Protein AF-Q9AL68-F1 (afdb_monomer_lite)

Foldseek 3Di:
DQPVVLCVVLDDCSSVLCVLLQKDKFGKAWPDWDWDQDPVGIDIDTDIDIDMDHPCLQCCPVVVCLVCPVVPCPDDWDKDKDWDDDPPDIDIDIDIDDPNQWDDPPPPDIDGPDPRQSVQSSLLVPLPPDDDFDDDKDKDADPQPDDDPDDVVDFPDDDHRITMHGDDRVRVVVSCSSNRHD

Structure (mmCIF, N/CA/C/O backbone):
data_AF-Q9AL68-F1
#
_entry.id   AF-Q9AL68-F1
#
loop_
_atom_site.group_PDB
_atom_site.id
_atom_site.type_symbol
_atom_site.label_atom_id
_atom_site.label_alt_id
_atom_site.label_comp_id
_atom_site.label_asym_id
_atom_site.label_entity_id
_atom_site.label_seq_id
_atom_site.pdbx_PDB_ins_code
_atom_site.Cartn_x
_atom_site.Cartn_y
_atom_site.Cartn_z
_atom_site.occupancy
_atom_site.B_iso_or_equiv
_atom_site.auth_seq_id
_atom_site.auth_comp_id
_atom_site.auth_asym_id
_atom_site.auth_atom_id
_atom_site.pdbx_PDB_model_num
ATOM 1 N N . PHE A 1 1 ? 13.161 -6.092 -29.903 1.00 85.12 1 PHE A N 1
ATOM 2 C CA . PHE A 1 1 ? 13.678 -5.323 -28.751 1.00 85.12 1 PHE A CA 1
ATOM 3 C C . PHE A 1 1 ? 12.572 -4.901 -27.784 1.00 85.12 1 PHE A C 1
ATOM 5 O O . PHE A 1 1 ? 12.484 -5.503 -26.725 1.00 85.12 1 PHE A O 1
ATOM 12 N N . GLY A 1 2 ? 11.694 -3.950 -28.140 1.00 82.94 2 GLY A N 1
ATOM 13 C CA . GLY A 1 2 ? 10.712 -3.353 -27.211 1.00 82.94 2 GLY A CA 1
ATOM 14 C C . GLY A 1 2 ? 9.681 -4.297 -26.569 1.00 82.94 2 GLY A C 1
ATOM 15 O O . GLY A 1 2 ? 8.969 -3.886 -25.660 1.00 82.94 2 GLY A O 1
ATOM 16 N N . ASP A 1 3 ? 9.604 -5.546 -27.030 1.00 85.88 3 ASP A N 1
ATOM 17 C CA . ASP A 1 3 ? 8.760 -6.601 -26.467 1.00 85.88 3 ASP A CA 1
ATOM 18 C C . ASP A 1 3 ? 9.484 -7.385 -25.353 1.00 85.88 3 ASP A C 1
ATOM 20 O O . ASP A 1 3 ? 9.094 -7.314 -24.188 1.00 85.88 3 ASP A O 1
ATOM 24 N N . TRP A 1 4 ? 10.595 -8.044 -25.705 1.00 92.62 4 TRP A N 1
ATOM 25 C CA . TRP A 1 4 ? 11.405 -8.887 -24.812 1.00 92.62 4 TRP A CA 1
ATOM 26 C C . TRP A 1 4 ? 12.077 -8.118 -23.672 1.00 92.62 4 TRP A C 1
ATOM 28 O O . TRP A 1 4 ? 12.351 -8.686 -22.620 1.00 92.62 4 TRP A O 1
ATOM 38 N N . ILE A 1 5 ? 12.298 -6.809 -23.837 1.00 96.12 5 ILE A N 1
ATOM 39 C CA . ILE A 1 5 ? 12.875 -5.961 -22.784 1.00 96.12 5 ILE A CA 1
ATOM 40 C C . ILE A 1 5 ? 12.027 -5.942 -21.502 1.00 96.12 5 ILE A C 1
ATOM 42 O O . ILE A 1 5 ? 12.544 -5.636 -20.433 1.00 96.12 5 ILE A O 1
ATOM 46 N N . ARG A 1 6 ? 10.735 -6.289 -21.578 1.00 95.19 6 ARG A N 1
ATOM 47 C CA . ARG A 1 6 ? 9.843 -6.325 -20.412 1.00 95.19 6 ARG A CA 1
ATOM 48 C C . ARG A 1 6 ? 10.238 -7.410 -19.412 1.00 95.19 6 ARG A C 1
ATOM 50 O O . ARG A 1 6 ? 10.201 -7.147 -18.219 1.00 95.19 6 ARG A O 1
ATOM 57 N N . GLU A 1 7 ? 10.662 -8.581 -19.874 1.00 93.25 7 GLU A N 1
ATOM 58 C CA . GLU A 1 7 ? 11.114 -9.665 -18.987 1.00 93.25 7 GLU A CA 1
ATOM 59 C C . GLU A 1 7 ? 12.462 -9.341 -18.330 1.00 93.25 7 GLU A C 1
ATOM 61 O O . GLU A 1 7 ? 12.718 -9.735 -17.197 1.00 93.25 7 GLU A O 1
ATOM 66 N N . PHE A 1 8 ? 13.300 -8.556 -19.013 1.00 95.88 8 PHE A N 1
ATOM 67 C CA . PHE A 1 8 ? 14.521 -8.010 -18.425 1.00 95.88 8 PHE A CA 1
ATOM 68 C C . PHE A 1 8 ? 14.217 -6.925 -17.381 1.00 95.88 8 PHE A C 1
ATOM 70 O O . PHE A 1 8 ? 14.800 -6.924 -16.300 1.00 95.88 8 PHE A O 1
ATOM 77 N N . TRP A 1 9 ? 13.307 -5.997 -17.696 1.00 97.06 9 TRP A N 1
ATOM 78 C CA . TRP A 1 9 ? 12.967 -4.885 -16.810 1.00 97.06 9 TRP A CA 1
ATOM 79 C C . TRP A 1 9 ? 12.250 -5.361 -15.540 1.00 97.06 9 TRP A C 1
ATOM 81 O O . TRP A 1 9 ? 12.626 -4.977 -14.433 1.00 97.06 9 TRP A O 1
ATOM 91 N N . PHE A 1 10 ? 11.250 -6.229 -15.679 1.00 97.00 10 PHE A N 1
ATOM 92 C CA . PHE A 1 10 ? 10.510 -6.795 -14.553 1.00 97.00 10 PHE A CA 1
ATOM 93 C C . PHE A 1 10 ? 11.138 -8.118 -14.111 1.00 97.00 10 PHE A C 1
ATOM 95 O O . PHE A 1 10 ? 10.547 -9.184 -14.243 1.00 97.00 10 PHE A O 1
ATOM 102 N N . ILE A 1 11 ? 12.355 -8.037 -13.580 1.00 97.12 11 ILE A N 1
ATOM 103 C CA . ILE A 1 11 ? 13.153 -9.204 -13.202 1.00 97.12 11 ILE A CA 1
ATOM 104 C C . ILE A 1 11 ? 12.495 -10.067 -12.107 1.00 97.12 11 ILE A C 1
ATOM 106 O O . ILE A 1 11 ? 11.908 -9.570 -11.141 1.00 97.12 11 ILE A O 1
ATOM 110 N N . GLY A 1 12 ? 12.640 -11.388 -12.234 1.00 96.38 12 GLY A N 1
ATOM 111 C CA . GLY A 1 12 ? 12.203 -12.356 -11.228 1.00 96.38 12 GLY A CA 1
ATOM 112 C C . GLY A 1 12 ? 10.685 -12.314 -10.986 1.00 96.38 12 GLY A C 1
ATOM 113 O O . GLY A 1 12 ? 9.917 -12.348 -11.947 1.00 96.38 12 GLY A O 1
ATOM 114 N N . PRO A 1 13 ? 10.216 -12.248 -9.724 1.00 97.12 13 PRO A N 1
ATOM 115 C CA . PRO A 1 13 ? 8.784 -12.285 -9.420 1.00 97.12 13 PRO A CA 1
ATOM 116 C C . PRO A 1 13 ? 8.023 -11.024 -9.864 1.00 97.12 13 PRO A C 1
ATOM 118 O O . PRO A 1 13 ? 6.791 -11.037 -9.884 1.00 97.12 13 PRO A O 1
ATOM 121 N N . ALA A 1 14 ? 8.720 -9.947 -10.247 1.00 97.56 14 ALA A N 1
ATOM 122 C CA . ALA A 1 14 ? 8.086 -8.703 -10.675 1.00 97.56 14 ALA A CA 1
ATOM 123 C C . ALA A 1 14 ? 7.252 -8.874 -11.955 1.00 97.56 14 ALA A C 1
ATOM 125 O O . ALA A 1 14 ? 6.196 -8.254 -12.072 1.00 97.56 14 ALA A O 1
ATOM 126 N N . PHE A 1 15 ? 7.675 -9.731 -12.893 1.00 95.69 15 PHE A N 1
ATOM 127 C CA . PHE A 1 15 ? 6.911 -9.978 -14.120 1.00 95.69 15 PHE A CA 1
ATOM 128 C C . PHE A 1 15 ? 5.551 -10.621 -13.820 1.00 95.69 15 PHE A C 1
ATOM 130 O O . PHE A 1 15 ? 4.527 -10.198 -14.355 1.00 95.69 15 PHE A O 1
ATOM 137 N N . THR A 1 16 ? 5.525 -11.606 -12.918 1.00 95.81 16 THR A N 1
ATOM 138 C CA . THR A 1 16 ? 4.293 -12.291 -12.500 1.00 95.81 16 THR A CA 1
ATOM 139 C C . THR A 1 16 ? 3.350 -11.352 -11.749 1.00 95.81 16 THR A C 1
ATOM 141 O O . THR A 1 16 ? 2.141 -11.392 -11.979 1.00 95.81 16 THR A O 1
ATOM 144 N N . ALA A 1 17 ? 3.893 -10.462 -10.909 1.00 97.44 17 ALA A N 1
ATOM 145 C CA . ALA A 1 17 ? 3.105 -9.509 -10.127 1.00 97.44 17 ALA A CA 1
ATOM 146 C C . ALA A 1 17 ? 2.257 -8.561 -10.996 1.00 97.44 17 ALA A C 1
ATOM 148 O O . ALA A 1 17 ? 1.183 -8.143 -10.569 1.00 97.44 17 ALA A O 1
ATOM 149 N N . LEU A 1 18 ? 2.679 -8.271 -12.236 1.00 95.81 18 LEU A N 1
ATOM 150 C CA . LEU A 1 18 ? 1.890 -7.456 -13.167 1.00 95.81 18 LEU A CA 1
ATOM 151 C C . LEU A 1 18 ? 0.494 -8.049 -13.393 1.00 95.81 18 LEU A C 1
ATOM 153 O O . LEU A 1 18 ? -0.503 -7.345 -13.261 1.00 95.81 18 LEU A O 1
ATOM 157 N N . ASN A 1 19 ? 0.415 -9.345 -13.702 1.00 93.31 19 ASN A N 1
ATOM 158 C CA . ASN A 1 19 ? -0.867 -10.001 -13.955 1.00 93.31 19 ASN A CA 1
ATOM 159 C C . ASN A 1 19 ? -1.693 -10.148 -12.672 1.00 93.31 19 ASN A C 1
ATOM 161 O O . ASN A 1 19 ? -2.908 -9.971 -12.727 1.00 93.31 19 ASN A O 1
ATOM 165 N N . GLU A 1 20 ? -1.041 -10.409 -11.535 1.00 95.38 20 GLU A N 1
ATOM 166 C CA . GLU A 1 20 ? -1.703 -10.521 -10.229 1.00 95.38 20 GLU A CA 1
ATOM 167 C C . GLU A 1 20 ? -2.432 -9.219 -9.858 1.00 95.38 20 GLU A C 1
ATOM 169 O O . GLU A 1 20 ? -3.592 -9.231 -9.456 1.00 95.38 20 GLU A O 1
ATOM 174 N N . GLY A 1 21 ? -1.787 -8.071 -10.087 1.00 93.88 21 GLY A N 1
ATOM 175 C CA . GLY A 1 21 ? -2.378 -6.745 -9.892 1.00 93.88 21 GLY A CA 1
ATOM 176 C C . GLY A 1 21 ? -3.346 -6.303 -10.997 1.00 93.88 21 GLY A C 1
ATOM 177 O O . GLY A 1 21 ? -3.803 -5.159 -10.981 1.00 93.88 21 GLY A O 1
ATOM 178 N N . GLY A 1 22 ? -3.638 -7.150 -11.994 1.00 96.00 22 GLY A N 1
ATOM 179 C CA . GLY A 1 22 ? -4.451 -6.776 -13.155 1.00 96.00 22 GLY A CA 1
ATOM 180 C C . GLY A 1 22 ? -3.828 -5.653 -13.997 1.00 96.00 22 GLY A C 1
ATOM 181 O O . GLY A 1 22 ? -4.549 -4.877 -14.633 1.00 96.00 22 GLY A O 1
ATOM 182 N N . GLN A 1 23 ? -2.498 -5.540 -13.979 1.00 98.00 23 GLN A N 1
ATOM 183 C CA . GLN A 1 23 ? -1.710 -4.526 -14.667 1.00 98.00 23 GLN A CA 1
ATOM 184 C C . GLN A 1 23 ? -1.149 -5.060 -15.989 1.00 98.00 23 GLN A C 1
ATOM 186 O O . GLN A 1 23 ? -0.766 -6.220 -16.127 1.00 98.00 23 GLN A O 1
ATOM 191 N N . ARG A 1 24 ? -1.065 -4.188 -16.996 1.00 96.88 24 ARG A N 1
ATOM 192 C CA . ARG A 1 24 ? -0.457 -4.498 -18.298 1.00 96.88 24 ARG A CA 1
ATOM 193 C C . ARG A 1 24 ? 0.555 -3.436 -18.679 1.00 96.88 24 ARG A C 1
ATOM 195 O O . ARG A 1 24 ? 0.267 -2.254 -18.534 1.00 96.88 24 ARG A O 1
ATOM 202 N N . ILE A 1 25 ? 1.692 -3.852 -19.232 1.00 97.81 25 ILE A N 1
ATOM 203 C CA . ILE A 1 25 ? 2.743 -2.959 -19.739 1.00 97.81 25 ILE A CA 1
ATOM 204 C C . ILE A 1 25 ? 2.817 -3.078 -21.261 1.00 97.81 25 ILE A C 1
ATOM 206 O O . ILE A 1 25 ? 2.958 -4.187 -21.788 1.00 97.81 25 ILE A O 1
ATOM 210 N N . SER A 1 26 ? 2.720 -1.955 -21.977 1.00 97.62 26 SER A N 1
ATOM 211 C CA . SER A 1 26 ? 2.897 -1.932 -23.433 1.00 97.62 26 SER A CA 1
ATOM 212 C C . SER A 1 26 ? 4.349 -2.212 -23.824 1.00 97.62 26 SER A C 1
ATOM 214 O O . SER A 1 26 ? 5.260 -2.162 -23.000 1.00 97.62 26 SER A O 1
ATOM 216 N N . LYS A 1 27 ? 4.589 -2.465 -25.111 1.00 97.44 27 LYS A N 1
ATOM 217 C CA . LYS A 1 27 ? 5.957 -2.497 -25.644 1.00 97.44 27 LYS A CA 1
ATOM 218 C C . LYS A 1 27 ? 6.623 -1.127 -25.451 1.00 97.44 27 LYS A C 1
ATOM 220 O O . LYS A 1 27 ? 5.931 -0.105 -25.475 1.00 97.44 27 LYS A O 1
ATOM 225 N N . ILE A 1 28 ? 7.942 -1.121 -25.261 1.00 97.62 28 ILE A N 1
ATOM 226 C CA . ILE A 1 28 ? 8.741 0.111 -25.251 1.00 97.62 28 ILE A CA 1
ATOM 227 C C . ILE A 1 28 ? 8.971 0.564 -26.693 1.00 97.62 28 ILE A C 1
ATOM 229 O O . ILE A 1 28 ? 9.432 -0.214 -27.531 1.00 97.62 28 ILE A O 1
ATOM 233 N N . GLU A 1 29 ? 8.703 1.837 -26.957 1.00 97.38 29 GLU A N 1
ATOM 234 C CA . GLU A 1 29 ? 9.023 2.509 -28.213 1.00 97.38 29 GLU A CA 1
ATOM 235 C C . GLU A 1 29 ? 10.205 3.454 -27.998 1.00 97.38 29 GLU A C 1
ATOM 237 O O . GLU A 1 29 ? 10.165 4.324 -27.127 1.00 97.38 29 GLU A O 1
ATOM 242 N N . VAL A 1 30 ? 11.263 3.288 -28.790 1.00 96.81 30 VAL A N 1
ATOM 243 C CA . VAL A 1 30 ? 12.451 4.144 -28.735 1.00 96.81 30 VAL A CA 1
ATOM 244 C C . VAL A 1 30 ? 12.383 5.156 -29.871 1.00 96.81 30 VAL A C 1
ATOM 246 O O . VAL A 1 30 ? 12.390 4.782 -31.039 1.00 96.81 30 VAL A O 1
ATOM 249 N N . ASN A 1 31 ? 12.339 6.436 -29.514 1.00 95.88 31 ASN A N 1
ATOM 250 C CA . ASN A 1 31 ? 12.246 7.559 -30.446 1.00 95.88 31 ASN A CA 1
ATOM 251 C C . ASN A 1 31 ? 13.623 8.117 -30.838 1.00 95.88 31 ASN A C 1
ATOM 253 O O . ASN A 1 31 ? 13.733 8.805 -31.846 1.00 95.88 31 ASN A O 1
ATOM 257 N N . GLY A 1 32 ? 14.662 7.862 -30.039 1.00 95.44 32 GLY A N 1
ATOM 258 C CA . GLY A 1 32 ? 16.032 8.275 -30.342 1.00 95.44 32 GLY A CA 1
ATOM 259 C C . GLY A 1 32 ? 17.044 7.731 -29.337 1.00 95.44 32 GLY A C 1
ATOM 260 O O . GLY A 1 32 ? 16.723 7.576 -28.156 1.00 95.44 32 GLY A O 1
ATOM 261 N N . MET A 1 33 ? 18.255 7.444 -29.817 1.00 96.06 33 MET A N 1
ATOM 262 C CA . MET A 1 33 ? 19.418 7.034 -29.024 1.00 96.06 33 MET A CA 1
ATOM 263 C C . MET A 1 33 ? 20.675 7.644 -29.643 1.00 96.06 33 MET A C 1
ATOM 265 O O . MET A 1 33 ? 21.078 7.229 -30.727 1.00 96.06 33 MET A O 1
ATOM 269 N N . ASN A 1 34 ? 21.273 8.614 -28.954 1.00 97.06 34 ASN A N 1
ATOM 270 C CA . ASN A 1 34 ? 22.401 9.399 -29.450 1.00 97.06 34 ASN A CA 1
ATOM 271 C C . ASN A 1 34 ? 23.490 9.528 -28.373 1.00 97.06 34 ASN A C 1
ATOM 273 O O . ASN A 1 34 ? 23.237 9.308 -27.188 1.00 97.06 34 ASN A O 1
ATOM 277 N N . THR A 1 35 ? 24.684 9.950 -28.788 1.00 97.31 35 THR A N 1
ATOM 278 C CA . THR A 1 35 ? 25.750 10.395 -27.884 1.00 97.31 35 THR A CA 1
ATOM 279 C C . THR A 1 35 ? 25.888 11.908 -27.986 1.00 97.31 35 THR A C 1
ATOM 281 O O . THR A 1 35 ? 26.033 12.439 -29.085 1.00 97.31 35 THR A O 1
ATOM 284 N N . GLU A 1 36 ? 25.877 12.593 -26.850 1.00 96.88 36 GLU A N 1
ATOM 285 C CA . GLU A 1 36 ? 26.098 14.035 -26.745 1.00 96.88 36 GLU A CA 1
ATOM 286 C C . GLU A 1 36 ? 27.419 14.332 -26.022 1.00 96.88 36 GLU A C 1
ATOM 288 O O . GLU A 1 36 ? 27.926 13.513 -25.253 1.00 96.88 36 GLU A O 1
ATOM 293 N N . SER A 1 37 ? 27.994 15.511 -26.259 1.00 95.50 37 SER A N 1
ATOM 294 C CA . SER A 1 37 ? 29.188 15.969 -25.541 1.00 95.50 37 SER A CA 1
ATOM 295 C C . SER A 1 37 ? 28.796 16.542 -24.182 1.00 95.50 37 SER A C 1
ATOM 297 O O . SER A 1 37 ? 28.123 17.567 -24.109 1.00 95.50 37 SER A O 1
ATOM 299 N N . GLY A 1 38 ? 29.240 15.907 -23.099 1.00 94.94 38 GLY A N 1
ATOM 300 C CA . GLY A 1 38 ? 29.080 16.411 -21.739 1.00 94.94 38 GLY A CA 1
ATOM 301 C C . GLY A 1 38 ? 30.350 17.084 -21.200 1.00 94.94 38 GLY A C 1
ATOM 302 O O . GLY A 1 38 ? 31.443 16.874 -21.730 1.00 94.94 38 GLY A O 1
ATOM 303 N N . PRO A 1 39 ? 30.255 17.819 -20.074 1.00 93.75 39 PRO A N 1
ATOM 304 C CA . PRO A 1 39 ? 31.402 18.479 -19.436 1.00 93.75 39 PRO A CA 1
ATOM 305 C C . PRO A 1 39 ? 32.548 17.539 -19.027 1.00 93.75 39 PRO A C 1
ATOM 307 O O . PRO A 1 39 ? 33.651 17.995 -18.748 1.00 93.75 39 PRO A O 1
ATOM 310 N N . LYS A 1 40 ? 32.281 16.230 -18.943 1.00 95.81 40 LYS A N 1
ATOM 311 C CA . LYS A 1 40 ? 33.230 15.191 -18.515 1.00 95.81 40 LYS A CA 1
ATOM 312 C C . LYS A 1 40 ? 33.446 14.101 -19.575 1.00 95.81 40 LYS A C 1
ATOM 314 O O . LYS A 1 40 ? 33.975 13.045 -19.246 1.00 95.81 40 LYS A O 1
ATOM 319 N N . GLY A 1 41 ? 33.024 14.334 -20.820 1.00 95.94 41 GLY A N 1
ATOM 320 C CA . GLY A 1 41 ? 33.095 13.351 -21.905 1.00 95.94 41 GLY A CA 1
ATOM 321 C C . GLY A 1 41 ? 31.723 12.968 -22.477 1.00 95.94 41 GLY A C 1
ATOM 322 O O . GLY A 1 41 ? 30.737 13.657 -22.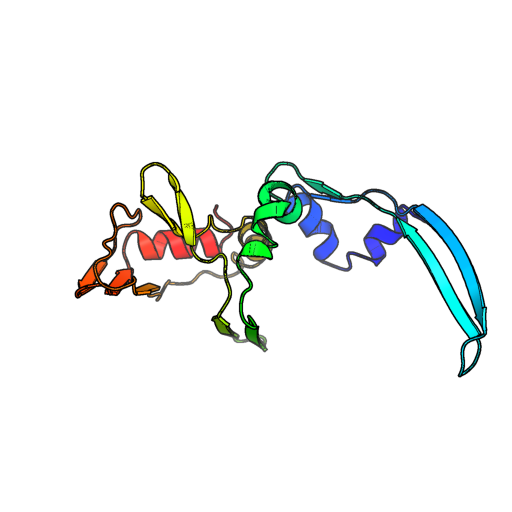209 1.00 95.94 41 GLY A O 1
ATOM 323 N N . PRO A 1 42 ? 31.651 11.907 -23.300 1.00 96.81 42 PRO A N 1
ATOM 324 C CA . PRO A 1 42 ? 30.432 11.519 -24.006 1.00 96.81 42 PRO A CA 1
ATOM 325 C C . PRO A 1 42 ? 29.315 11.063 -23.056 1.00 96.81 42 PRO A C 1
ATOM 327 O O . PRO A 1 42 ? 29.561 10.342 -22.090 1.00 96.81 42 PRO A O 1
ATOM 330 N N . VAL A 1 43 ? 28.075 11.446 -23.367 1.00 97.56 43 VAL A N 1
ATOM 331 C CA . VAL A 1 43 ? 26.859 11.114 -22.612 1.00 97.56 43 VAL A CA 1
ATOM 332 C C . VAL A 1 43 ? 25.867 10.408 -23.530 1.00 97.56 43 VAL A C 1
ATOM 334 O O . VAL A 1 43 ? 25.501 10.938 -24.575 1.00 97.56 43 VAL A O 1
ATOM 337 N N . GLY A 1 44 ? 25.410 9.218 -23.136 1.00 97.56 44 GLY A N 1
ATOM 338 C CA . GLY A 1 44 ? 24.339 8.513 -23.841 1.00 97.56 44 GLY A CA 1
ATOM 339 C C . GLY A 1 44 ? 22.975 9.118 -23.513 1.00 97.56 44 GLY A C 1
ATOM 340 O O . GLY A 1 44 ? 22.556 9.101 -22.356 1.00 97.56 44 GLY A O 1
ATOM 341 N N . VAL A 1 45 ? 22.272 9.623 -24.525 1.00 97.19 45 VAL A N 1
ATOM 342 C CA . VAL A 1 45 ? 20.947 10.242 -24.395 1.00 97.19 45 VAL A CA 1
ATOM 343 C C . VAL A 1 45 ? 19.923 9.393 -25.134 1.00 97.19 45 VAL A C 1
ATOM 345 O O . VAL A 1 45 ? 20.078 9.081 -26.315 1.00 97.19 45 VAL A O 1
ATOM 348 N N . SER A 1 46 ? 18.856 9.011 -24.433 1.00 97.62 46 SER A N 1
ATOM 349 C CA . SER A 1 46 ? 17.778 8.200 -24.998 1.00 97.62 46 SER A CA 1
ATOM 350 C C . SER A 1 46 ? 16.419 8.847 -24.771 1.00 97.62 46 SER A C 1
ATOM 352 O O . SER A 1 46 ? 16.124 9.371 -23.698 1.00 97.62 46 SER A O 1
ATOM 354 N N . ARG A 1 47 ? 15.569 8.785 -25.798 1.00 98.06 47 ARG A N 1
ATOM 355 C CA . ARG A 1 47 ? 14.162 9.182 -25.734 1.00 98.06 47 ARG A CA 1
ATOM 356 C C . ARG A 1 47 ? 13.309 7.972 -26.056 1.00 98.06 47 ARG A C 1
ATOM 358 O O . ARG A 1 47 ? 13.375 7.443 -27.162 1.00 98.06 47 ARG A O 1
ATOM 365 N N . TRP A 1 48 ? 12.478 7.558 -25.118 1.00 98.06 48 TRP A N 1
ATOM 366 C CA . TRP A 1 48 ? 11.620 6.388 -25.260 1.00 98.06 48 TRP A CA 1
ATOM 367 C C . TRP A 1 48 ? 10.302 6.608 -24.526 1.00 98.06 48 TRP A C 1
ATOM 369 O O . TRP A 1 48 ? 10.167 7.538 -23.730 1.00 98.06 48 TRP A O 1
ATOM 379 N N . ARG A 1 49 ? 9.305 5.784 -24.841 1.00 98.00 49 ARG A N 1
ATOM 380 C CA . ARG A 1 49 ? 7.987 5.818 -24.210 1.00 98.00 49 ARG A CA 1
ATOM 381 C C . ARG A 1 49 ? 7.417 4.417 -24.055 1.00 98.00 49 ARG A C 1
ATOM 383 O O . ARG A 1 49 ? 7.750 3.502 -24.805 1.00 98.00 49 ARG A O 1
ATOM 390 N N . PHE A 1 50 ? 6.526 4.282 -23.090 1.00 98.38 50 PHE A N 1
ATOM 391 C CA . PHE A 1 50 ? 5.665 3.127 -22.892 1.00 98.38 50 PHE A CA 1
ATOM 392 C C . PHE A 1 50 ? 4.376 3.615 -22.224 1.00 98.38 50 PHE A C 1
ATOM 394 O O . PHE A 1 50 ? 4.275 4.768 -21.805 1.00 98.38 50 PHE A O 1
ATOM 401 N N . SER A 1 51 ? 3.393 2.735 -22.124 1.00 98.12 51 SER A N 1
ATOM 402 C CA . SER A 1 51 ? 2.176 2.951 -21.350 1.00 98.12 51 SER A CA 1
ATOM 403 C C . SER A 1 51 ? 1.925 1.748 -20.454 1.00 98.12 51 SER A C 1
ATOM 405 O O . SER A 1 51 ? 2.420 0.644 -20.714 1.00 98.12 51 SER A O 1
ATOM 407 N N . HIS A 1 52 ? 1.137 1.952 -19.405 1.00 98.06 52 HIS A N 1
ATOM 408 C CA . HIS A 1 52 ? 0.575 0.853 -18.640 1.00 98.06 52 HIS A CA 1
ATOM 409 C C . HIS A 1 52 ? -0.935 1.015 -18.493 1.00 98.06 52 HIS A C 1
ATOM 411 O O . HIS A 1 52 ? -1.454 2.128 -18.470 1.00 98.06 52 HIS A O 1
ATOM 417 N N . GLY A 1 53 ? -1.631 -0.114 -18.412 1.00 96.88 53 GLY A N 1
ATOM 418 C CA . GLY A 1 53 ? -3.063 -0.194 -18.150 1.00 96.88 53 GLY A CA 1
ATOM 419 C C . GLY A 1 53 ? -3.341 -0.962 -16.862 1.00 96.88 53 GLY A C 1
ATOM 420 O O . GLY A 1 53 ? -2.465 -1.659 -16.350 1.00 96.88 53 GLY A O 1
ATOM 421 N N . GLY A 1 54 ? -4.566 -0.846 -16.358 1.00 95.94 54 GLY A N 1
ATOM 422 C CA . GLY A 1 54 ? -5.027 -1.528 -15.155 1.00 95.94 54 GLY A CA 1
ATOM 423 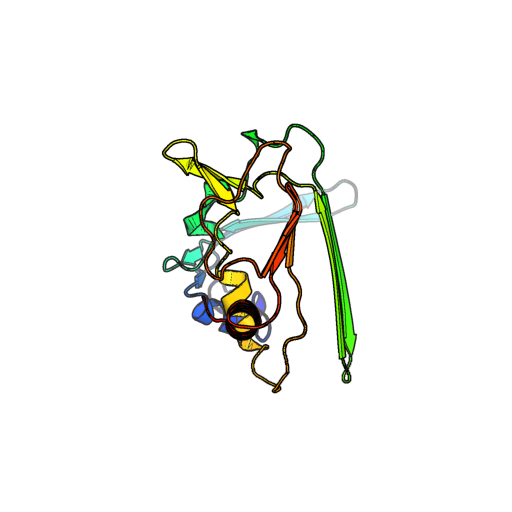C C . GLY A 1 54 ? -6.534 -1.748 -15.199 1.00 95.94 54 GLY A C 1
ATOM 424 O O . GLY A 1 54 ? -7.262 -0.925 -15.747 1.00 95.94 54 GLY A O 1
ATOM 425 N N . SER A 1 55 ? -7.003 -2.853 -14.625 1.00 92.44 55 SER A N 1
ATOM 426 C CA . SER A 1 55 ? -8.426 -3.232 -14.594 1.00 92.44 55 SER A CA 1
ATOM 427 C C . SER A 1 55 ? -9.248 -2.552 -13.487 1.00 92.44 55 SER A C 1
ATOM 429 O O . SER A 1 55 ? -10.427 -2.852 -13.333 1.00 92.44 55 SER A O 1
ATOM 431 N N . GLY A 1 56 ? -8.637 -1.653 -12.707 1.00 92.06 56 GLY A N 1
ATOM 432 C CA . GLY A 1 56 ? -9.246 -0.975 -11.553 1.00 92.06 56 GLY A CA 1
ATOM 433 C C . GLY A 1 56 ? -8.470 -1.174 -10.248 1.00 92.06 56 GLY A C 1
ATOM 434 O O . GLY A 1 56 ? -8.505 -0.304 -9.383 1.00 92.06 56 GLY A O 1
ATOM 435 N N . MET A 1 57 ? -7.692 -2.258 -10.153 1.00 94.50 57 MET A N 1
ATOM 436 C CA . MET A 1 57 ? -6.838 -2.566 -8.995 1.00 94.50 57 MET A CA 1
ATOM 437 C C . MET A 1 57 ? -5.595 -1.674 -8.907 1.00 94.50 57 MET A C 1
ATOM 439 O O . MET A 1 57 ? -5.081 -1.430 -7.823 1.00 94.50 57 MET A O 1
ATOM 443 N N . VAL A 1 58 ? -5.110 -1.179 -10.048 1.00 97.50 58 VAL A N 1
ATOM 444 C CA . VAL A 1 58 ? -3.886 -0.377 -10.140 1.00 97.50 58 VAL A CA 1
ATOM 445 C C . VAL A 1 58 ? -4.148 1.044 -9.635 1.00 97.50 58 VAL A C 1
ATOM 447 O O . VAL A 1 58 ? -4.617 1.898 -10.392 1.00 97.50 58 VAL A O 1
ATOM 450 N N . ASP A 1 59 ? -3.814 1.300 -8.366 1.00 97.62 59 ASP A N 1
ATOM 451 C CA . ASP A 1 59 ? -4.054 2.584 -7.687 1.00 97.62 59 ASP A CA 1
ATOM 452 C C . ASP A 1 59 ? -3.450 3.780 -8.437 1.00 97.62 59 ASP A C 1
ATOM 454 O O . ASP A 1 59 ? -4.054 4.851 -8.480 1.00 97.62 59 ASP A O 1
ATOM 458 N N . SER A 1 60 ? -2.292 3.594 -9.086 1.00 97.44 60 SER A N 1
ATOM 459 C CA . SER A 1 60 ? -1.630 4.649 -9.869 1.00 97.44 60 SER A CA 1
ATOM 460 C C . SER A 1 60 ? -2.461 5.151 -11.049 1.00 97.44 60 SER A C 1
ATOM 462 O O . SER A 1 60 ? -2.229 6.258 -11.520 1.00 97.44 60 SER A O 1
ATOM 464 N N . ILE A 1 61 ? -3.450 4.377 -11.506 1.00 97.69 61 ILE A N 1
ATOM 465 C CA . ILE A 1 61 ? -4.405 4.793 -12.537 1.00 97.69 61 ILE A CA 1
ATOM 466 C C . ILE A 1 61 ? -5.711 5.234 -11.882 1.00 97.69 61 ILE A C 1
ATOM 468 O O . ILE A 1 61 ? -6.173 6.348 -12.117 1.00 97.69 61 ILE A O 1
ATOM 472 N N . SER A 1 62 ? -6.308 4.377 -11.047 1.00 97.62 62 SER A N 1
ATOM 473 C CA . SER A 1 62 ? -7.653 4.615 -10.508 1.00 97.62 62 SER A CA 1
ATOM 474 C C . SER A 1 62 ? -7.727 5.815 -9.560 1.00 97.62 62 SER A C 1
ATOM 476 O O . SER A 1 62 ? -8.795 6.403 -9.399 1.00 97.62 62 SER A O 1
ATOM 478 N N . ARG A 1 63 ? -6.600 6.205 -8.953 1.00 96.75 63 ARG A N 1
ATOM 479 C CA . ARG A 1 63 ? -6.518 7.257 -7.931 1.00 96.75 63 ARG A CA 1
ATOM 480 C C . ARG A 1 63 ? -5.467 8.315 -8.259 1.00 96.75 63 ARG A C 1
ATOM 482 O O . ARG A 1 63 ? -4.962 8.973 -7.355 1.00 96.75 63 ARG A O 1
ATOM 489 N N . TRP A 1 64 ? -5.168 8.516 -9.545 1.00 96.88 64 TRP A N 1
ATOM 490 C CA . TRP A 1 64 ? -4.103 9.407 -10.029 1.00 96.88 64 TRP A CA 1
ATOM 491 C C . TRP A 1 64 ? -4.041 10.763 -9.306 1.00 96.88 64 TRP A C 1
ATOM 493 O O . TRP A 1 64 ? -2.998 11.135 -8.773 1.00 96.88 64 TRP A O 1
ATOM 503 N N . ALA A 1 65 ? -5.168 11.477 -9.227 1.00 95.31 65 ALA A N 1
ATOM 504 C CA . ALA A 1 65 ? -5.219 12.788 -8.581 1.00 95.31 65 ALA A CA 1
ATOM 505 C C . ALA A 1 65 ? -5.088 12.723 -7.046 1.00 95.31 65 ALA A C 1
ATOM 507 O O . ALA A 1 65 ? -4.532 13.630 -6.439 1.00 95.31 65 ALA A O 1
ATOM 508 N N . GLU A 1 66 ? -5.584 11.659 -6.404 1.00 95.62 66 GLU A N 1
ATOM 509 C CA . GLU A 1 66 ? -5.520 11.498 -4.944 1.00 95.62 66 GLU A CA 1
ATOM 510 C C . GLU A 1 66 ? -4.095 11.176 -4.466 1.00 95.62 66 GLU A C 1
ATOM 512 O O . GLU A 1 66 ? -3.708 11.588 -3.374 1.00 95.62 66 GLU A O 1
ATOM 517 N N . LEU A 1 67 ? -3.307 10.476 -5.291 1.00 95.25 67 LEU A N 1
ATOM 518 C CA . LEU A 1 67 ? -1.932 10.072 -4.978 1.00 95.25 67 LEU A CA 1
ATOM 519 C C . LEU A 1 67 ? -0.935 11.236 -4.968 1.00 95.25 67 LEU A C 1
ATOM 521 O O . LEU A 1 67 ? 0.133 11.111 -4.372 1.00 95.25 67 LEU A O 1
ATOM 525 N N . PHE A 1 68 ? -1.274 12.361 -5.603 1.00 96.19 68 PHE A N 1
ATOM 526 C CA . PHE A 1 68 ? -0.432 13.554 -5.636 1.00 96.19 68 PHE A CA 1
ATOM 527 C C . PHE A 1 68 ? -1.174 14.782 -5.079 1.00 96.19 68 PHE A C 1
ATOM 529 O O . PHE A 1 68 ? -1.590 15.659 -5.840 1.00 96.19 68 PHE A O 1
ATOM 536 N N . PRO A 1 69 ? -1.343 14.873 -3.744 1.00 94.19 69 PRO A N 1
ATOM 537 C CA . PRO A 1 69 ? -2.101 15.935 -3.078 1.00 94.19 69 PRO A CA 1
ATOM 538 C C . PRO A 1 69 ? -1.289 17.238 -2.955 1.00 94.19 69 PRO A C 1
ATOM 540 O O . PRO A 1 69 ? -1.063 17.750 -1.855 1.00 94.19 69 PRO A O 1
ATOM 543 N N . ALA A 1 70 ? -0.806 17.764 -4.083 1.00 94.12 70 ALA A N 1
ATOM 544 C CA . ALA A 1 70 ? 0.033 18.962 -4.128 1.00 94.12 70 ALA A CA 1
ATOM 545 C C . ALA A 1 70 ? -0.680 20.206 -3.575 1.00 94.12 70 ALA A C 1
ATOM 547 O O . ALA A 1 70 ? -0.050 21.058 -2.958 1.00 94.12 70 ALA A O 1
ATOM 548 N N . ASP A 1 71 ? -2.002 20.270 -3.727 1.00 94.62 71 ASP A N 1
ATOM 549 C CA . ASP A 1 71 ? -2.871 21.311 -3.174 1.00 94.62 71 ASP A CA 1
ATOM 550 C C . ASP A 1 71 ? -2.856 21.359 -1.636 1.00 94.62 71 ASP A C 1
ATOM 552 O O . ASP A 1 71 ? -3.120 22.402 -1.039 1.00 94.62 71 ASP A O 1
ATOM 556 N N . LYS A 1 72 ? -2.525 20.238 -0.983 1.00 94.62 72 LYS A N 1
ATOM 557 C CA . LYS A 1 72 ? -2.481 20.103 0.482 1.00 94.62 72 LYS A CA 1
ATOM 558 C C . LYS A 1 72 ? -1.066 20.172 1.048 1.00 94.62 72 LYS A C 1
ATOM 560 O O . LYS A 1 72 ? -0.907 20.178 2.269 1.00 94.62 72 LYS A O 1
ATOM 565 N N . LEU A 1 73 ? -0.042 20.195 0.198 1.00 96.31 73 LEU A N 1
ATOM 566 C CA . LEU A 1 73 ? 1.355 20.181 0.619 1.00 96.31 73 LEU A CA 1
ATOM 567 C C . LEU A 1 73 ? 1.839 21.605 0.927 1.00 96.31 73 LEU A C 1
ATOM 569 O O . LEU A 1 73 ? 2.499 22.251 0.121 1.00 96.31 73 LEU A O 1
ATOM 573 N N . ASN A 1 74 ? 1.495 22.100 2.115 1.00 96.38 74 ASN A N 1
ATOM 574 C CA . ASN A 1 74 ? 1.855 23.446 2.585 1.00 96.38 74 ASN A CA 1
ATOM 575 C C . ASN A 1 74 ? 3.112 23.491 3.478 1.00 96.38 74 ASN A C 1
ATOM 577 O O . ASN A 1 74 ? 3.521 24.562 3.923 1.00 96.38 74 ASN A O 1
ATOM 581 N N . ARG A 1 75 ? 3.708 22.332 3.760 1.00 96.31 75 ARG A N 1
ATOM 582 C CA . ARG A 1 75 ? 4.946 22.144 4.523 1.00 96.31 75 ARG A CA 1
ATOM 583 C C . ARG A 1 75 ? 5.671 20.898 4.001 1.00 96.31 75 ARG A C 1
ATOM 585 O O . ARG A 1 75 ? 5.017 20.075 3.355 1.00 96.31 75 ARG A O 1
ATOM 592 N N . PRO A 1 76 ? 6.977 20.728 4.272 1.00 97.62 76 PRO A N 1
ATOM 593 C CA . PRO A 1 76 ? 7.668 19.484 3.956 1.00 97.62 76 PRO A CA 1
ATOM 594 C C . PRO A 1 76 ? 6.927 18.280 4.547 1.00 97.62 76 PRO A C 1
ATOM 596 O O . PRO A 1 76 ? 6.514 18.312 5.705 1.00 97.62 76 PRO A O 1
ATOM 599 N N . ALA A 1 77 ? 6.756 17.245 3.732 1.00 98.00 77 ALA A N 1
ATOM 600 C CA . ALA A 1 77 ? 6.218 15.954 4.131 1.00 98.00 77 ALA A CA 1
ATOM 601 C C . ALA A 1 77 ? 7.322 14.905 3.994 1.00 98.00 77 ALA A C 1
ATOM 603 O O . ALA A 1 77 ? 8.136 14.984 3.069 1.00 98.00 77 ALA A O 1
ATOM 604 N N . SER A 1 78 ? 7.352 13.930 4.894 1.00 98.12 78 SER A N 1
ATOM 605 C CA . SER A 1 78 ? 8.370 12.882 4.884 1.00 98.12 78 SER A CA 1
ATOM 606 C C . SER A 1 78 ? 7.819 11.566 5.402 1.00 98.12 78 SER A C 1
ATOM 608 O O . SER A 1 78 ? 6.905 11.525 6.224 1.00 98.12 78 SER A O 1
ATOM 610 N N . VAL A 1 79 ? 8.407 10.482 4.914 1.00 98.19 79 VAL A N 1
ATOM 611 C CA . VAL A 1 79 ? 8.213 9.131 5.426 1.00 98.19 79 VAL A CA 1
ATOM 612 C C . VAL A 1 79 ? 9.568 8.440 5.411 1.00 98.19 79 VAL A C 1
ATOM 614 O O . VAL A 1 79 ? 10.314 8.551 4.438 1.00 98.19 79 VAL A O 1
ATOM 617 N N . GLU A 1 80 ? 9.888 7.749 6.493 1.00 98.56 80 GLU A N 1
ATOM 618 C CA . GLU A 1 80 ? 11.060 6.901 6.620 1.00 98.56 80 GLU A CA 1
ATOM 619 C C . GLU A 1 80 ? 10.602 5.480 6.936 1.00 98.56 80 GLU A C 1
ATOM 621 O O . GLU A 1 80 ? 9.695 5.252 7.740 1.00 98.56 80 GLU A O 1
ATOM 626 N N . ALA A 1 81 ? 11.212 4.511 6.264 1.00 97.94 81 ALA A N 1
ATOM 627 C CA . ALA A 1 81 ? 10.904 3.107 6.443 1.00 97.94 81 ALA A CA 1
ATOM 628 C C . ALA A 1 81 ? 12.180 2.275 6.365 1.00 97.94 81 ALA A C 1
ATOM 630 O O . ALA A 1 81 ? 13.077 2.557 5.571 1.00 97.94 81 ALA A O 1
ATOM 631 N N . GLY A 1 82 ? 12.230 1.211 7.158 1.00 98.38 82 GLY A N 1
ATOM 632 C CA . GLY A 1 82 ? 13.324 0.252 7.146 1.00 98.38 82 GLY A CA 1
ATOM 633 C C . GLY A 1 82 ? 12.832 -1.135 7.519 1.00 98.38 82 GLY A C 1
ATOM 634 O O . GLY A 1 82 ? 11.936 -1.283 8.352 1.00 98.38 82 GLY A O 1
ATOM 635 N N . PHE A 1 83 ? 13.429 -2.156 6.908 1.00 98.69 83 PHE A N 1
ATOM 636 C CA . PHE A 1 83 ? 13.183 -3.547 7.263 1.00 98.69 83 PHE A CA 1
ATOM 637 C C . PHE A 1 83 ? 14.497 -4.308 7.428 1.00 98.69 83 PHE A C 1
ATOM 639 O O . PHE A 1 83 ? 15.520 -3.963 6.836 1.00 98.69 83 PHE A O 1
ATOM 646 N N . ARG A 1 84 ? 14.455 -5.356 8.246 1.00 98.62 84 ARG A N 1
ATOM 647 C CA . ARG A 1 84 ? 15.510 -6.360 8.378 1.00 98.62 84 ARG A CA 1
ATOM 648 C C . ARG A 1 84 ? 14.863 -7.721 8.215 1.00 98.62 84 ARG A C 1
ATOM 650 O O . ARG A 1 84 ? 13.835 -7.986 8.832 1.00 98.62 84 ARG A O 1
ATOM 657 N N . SER A 1 85 ? 15.449 -8.560 7.375 1.00 98.44 85 SER A N 1
ATOM 658 C CA . SER A 1 85 ? 14.948 -9.905 7.120 1.00 98.44 85 SER A CA 1
ATOM 659 C C . SER A 1 85 ? 16.097 -10.882 6.985 1.00 98.44 85 SER A C 1
ATOM 661 O O . SER A 1 85 ? 17.082 -10.591 6.303 1.00 98.44 85 SER A O 1
ATOM 663 N N . ASP A 1 86 ? 15.922 -12.055 7.564 1.00 98.38 86 ASP A N 1
ATOM 664 C CA . ASP A 1 86 ? 16.771 -13.214 7.343 1.00 98.38 86 ASP A CA 1
ATOM 665 C C . ASP A 1 86 ? 15.903 -14.481 7.264 1.00 98.38 86 ASP A C 1
ATOM 667 O O . ASP A 1 86 ? 14.685 -14.417 7.103 1.00 98.38 86 ASP A O 1
ATOM 671 N N . SER A 1 87 ? 16.530 -15.655 7.336 1.00 98.06 87 SER A N 1
ATOM 672 C CA . SER A 1 87 ? 15.817 -16.939 7.292 1.00 98.06 87 SER A CA 1
ATOM 673 C C . SER A 1 87 ? 14.922 -17.226 8.508 1.00 98.06 87 SER A C 1
ATOM 675 O O . SER A 1 87 ? 14.150 -18.181 8.463 1.00 98.06 87 SER A O 1
ATOM 677 N N . GLN A 1 88 ? 15.050 -16.463 9.597 1.00 97.75 88 GLN A N 1
ATOM 678 C CA . GLN A 1 88 ? 14.377 -16.701 10.876 1.00 97.75 88 GLN A CA 1
ATOM 679 C C . GLN A 1 88 ? 13.279 -15.678 11.164 1.00 97.75 88 GLN A C 1
ATOM 681 O O . GLN A 1 88 ? 12.347 -15.981 11.910 1.00 97.75 88 GLN A O 1
ATOM 686 N N . GLY A 1 89 ? 13.357 -14.475 10.595 1.00 97.94 89 GLY A N 1
ATOM 687 C CA . GLY A 1 89 ? 12.354 -13.456 10.865 1.00 97.94 89 GLY A CA 1
ATOM 688 C C . GLY A 1 89 ? 12.423 -12.224 9.977 1.00 97.94 89 GLY A C 1
ATOM 689 O O . GLY A 1 89 ? 13.368 -12.006 9.219 1.00 97.94 89 GLY A O 1
ATOM 690 N N . ILE A 1 90 ? 11.374 -11.409 10.098 1.00 98.62 90 ILE A N 1
ATOM 691 C CA . ILE A 1 90 ? 11.214 -10.131 9.407 1.00 98.62 90 ILE A CA 1
ATOM 692 C C . ILE A 1 90 ? 10.777 -9.089 10.441 1.00 98.62 90 ILE A C 1
ATOM 694 O O . ILE A 1 90 ? 9.799 -9.290 11.157 1.00 98.62 90 ILE A O 1
ATOM 698 N N . GLU A 1 91 ? 11.482 -7.962 10.498 1.00 98.62 91 GLU A N 1
ATOM 699 C CA . GLU A 1 91 ? 11.107 -6.779 11.278 1.00 98.62 91 GLU A CA 1
ATOM 700 C C . GLU A 1 91 ? 10.997 -5.576 10.339 1.00 98.62 91 GLU A C 1
ATOM 702 O O . GLU A 1 91 ? 11.858 -5.375 9.482 1.00 98.62 91 GLU A O 1
ATOM 707 N N . VAL A 1 92 ? 9.965 -4.751 10.521 1.00 98.50 92 VAL A N 1
ATOM 708 C CA . VAL A 1 92 ? 9.739 -3.533 9.736 1.00 98.50 92 VAL A CA 1
ATOM 709 C C . VAL A 1 92 ? 9.316 -2.372 10.634 1.00 98.50 92 VAL A C 1
ATOM 711 O O . VAL A 1 92 ? 8.562 -2.557 11.590 1.00 98.50 92 VAL A O 1
ATOM 714 N N . LYS A 1 93 ? 9.797 -1.165 10.319 1.00 98.69 93 LYS A N 1
ATOM 715 C CA . LYS A 1 93 ? 9.391 0.098 10.949 1.00 98.69 93 LYS A CA 1
ATOM 716 C C . LYS A 1 93 ? 9.093 1.137 9.877 1.00 98.69 93 LYS A C 1
ATOM 718 O O . LYS A 1 93 ? 9.819 1.215 8.888 1.00 98.69 93 LYS A O 1
ATOM 723 N N . VAL A 1 94 ? 8.037 1.917 10.091 1.00 98.50 94 VAL A N 1
ATOM 724 C CA . VAL A 1 94 ? 7.617 3.022 9.222 1.00 98.50 94 VAL A CA 1
ATOM 725 C C . VAL A 1 94 ? 7.162 4.180 10.105 1.00 98.50 94 VAL A C 1
ATOM 727 O O . VAL A 1 94 ? 6.364 3.965 11.016 1.00 98.50 94 VAL A O 1
ATOM 730 N N . ASP A 1 95 ? 7.647 5.384 9.821 1.00 98.56 95 ASP A N 1
ATOM 731 C CA . ASP A 1 95 ? 7.240 6.632 10.471 1.00 98.56 95 ASP A CA 1
ATOM 732 C C . ASP A 1 95 ? 7.102 7.730 9.408 1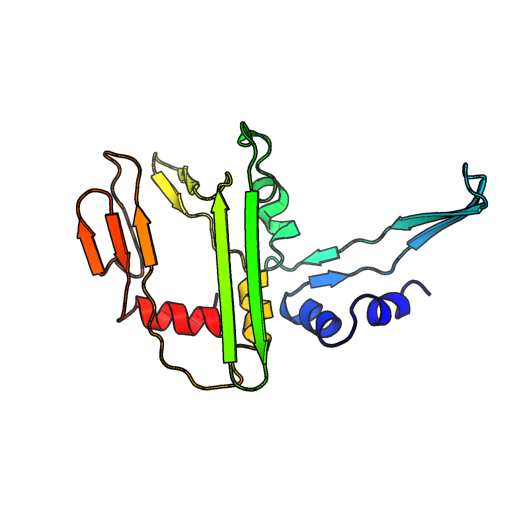.00 98.56 95 ASP A C 1
ATOM 734 O O . ASP A 1 95 ? 7.887 7.782 8.461 1.00 98.56 95 ASP A O 1
ATOM 738 N N . GLY A 1 96 ? 6.083 8.582 9.504 1.00 97.75 96 GLY A N 1
ATOM 739 C CA . GLY A 1 96 ? 5.894 9.647 8.529 1.00 97.75 96 GLY A CA 1
ATOM 740 C C . GLY A 1 96 ? 4.788 10.636 8.869 1.00 97.75 96 GLY A C 1
ATOM 741 O O . GLY A 1 96 ? 3.821 10.317 9.560 1.00 97.75 96 GLY A O 1
ATOM 742 N N . ASP A 1 97 ? 4.927 11.836 8.312 1.00 98.00 97 ASP A N 1
ATOM 743 C CA . ASP A 1 97 ? 3.960 12.932 8.369 1.00 98.00 97 ASP A CA 1
ATOM 744 C C . ASP A 1 97 ? 3.760 13.477 6.951 1.00 98.00 97 ASP A C 1
ATOM 746 O O . ASP A 1 97 ? 4.679 14.017 6.327 1.00 98.00 97 ASP A O 1
ATOM 750 N N . PHE A 1 98 ? 2.558 13.281 6.410 1.00 96.62 98 PHE A N 1
ATOM 751 C CA . PHE A 1 98 ? 2.216 13.661 5.045 1.00 96.62 98 PHE A CA 1
ATOM 752 C C . PHE A 1 98 ? 0.710 13.931 4.880 1.00 96.62 98 PHE A C 1
ATOM 754 O O . PHE A 1 98 ? -0.121 13.386 5.617 1.00 96.62 98 PHE A O 1
ATOM 761 N N . PRO A 1 99 ? 0.317 14.783 3.912 1.00 96.44 99 PRO A N 1
ATOM 762 C CA . PRO A 1 99 ? -1.088 15.036 3.611 1.00 96.44 99 PRO A CA 1
ATOM 763 C C . PRO A 1 99 ? -1.764 13.818 2.964 1.00 96.44 99 PRO A C 1
ATOM 765 O O . PRO A 1 99 ? -1.120 12.900 2.473 1.00 96.44 99 PRO A O 1
ATOM 768 N N . GLY A 1 100 ? -3.098 13.829 2.922 1.00 95.38 100 GLY A N 1
ATOM 769 C CA . GLY A 1 100 ? -3.882 12.791 2.237 1.00 95.38 100 GLY A CA 1
ATOM 770 C C . GLY A 1 100 ? -4.319 11.616 3.116 1.00 95.38 100 GLY A C 1
ATOM 771 O O . GLY A 1 100 ? -5.141 10.826 2.671 1.00 95.38 100 GLY A O 1
ATOM 772 N N . VAL A 1 101 ? -3.882 11.547 4.383 1.00 97.50 101 VAL A N 1
ATOM 773 C CA . VAL A 1 101 ? -4.298 10.491 5.335 1.00 97.50 101 VAL A CA 1
ATOM 774 C C . VAL A 1 101 ? -5.821 10.456 5.549 1.00 97.50 101 VAL A C 1
ATOM 776 O O . VAL A 1 101 ? -6.419 9.388 5.683 1.00 97.50 101 VAL A O 1
ATOM 779 N N . SER A 1 102 ? -6.469 11.626 5.551 1.00 97.19 102 SER A N 1
ATOM 780 C CA . SER A 1 102 ? -7.930 11.743 5.583 1.00 97.19 102 SER A CA 1
ATOM 781 C C . SER A 1 102 ? -8.462 12.487 4.364 1.00 97.19 102 SER A C 1
ATOM 783 O O . SER A 1 102 ? -7.865 13.463 3.896 1.00 97.19 102 SER A O 1
ATOM 785 N N . VAL A 1 103 ? -9.637 12.077 3.900 1.00 97.00 103 VAL A N 1
ATOM 786 C CA . VAL A 1 103 ? -10.330 12.663 2.749 1.00 97.00 103 VAL A CA 1
ATOM 787 C C . VAL A 1 103 ? -11.785 12.966 3.092 1.00 97.00 103 VAL A C 1
ATOM 789 O O . VAL A 1 103 ? -12.340 12.420 4.050 1.00 97.00 103 VAL A O 1
ATOM 792 N N . ASP A 1 104 ? -12.385 13.882 2.336 1.00 97.06 104 ASP A N 1
ATOM 793 C CA . ASP A 1 104 ? -13.815 14.161 2.443 1.00 97.06 104 ASP A CA 1
ATOM 794 C C . ASP A 1 104 ? -14.625 12.918 2.038 1.00 97.06 104 ASP A C 1
ATOM 796 O O . ASP A 1 104 ? -14.267 12.209 1.094 1.00 97.06 104 ASP A O 1
ATOM 800 N N . ALA A 1 105 ? -15.684 12.634 2.792 1.00 97.44 105 ALA A N 1
ATOM 801 C CA . ALA A 1 105 ? -16.621 11.548 2.524 1.00 97.44 105 ALA A CA 1
ATOM 802 C C . ALA A 1 105 ? -18.014 12.068 2.120 1.00 97.44 105 ALA A C 1
ATOM 804 O O . ALA A 1 105 ? -18.921 11.263 1.911 1.00 97.44 105 ALA A O 1
ATOM 805 N N . GLY A 1 106 ? -18.183 13.391 2.000 1.00 97.38 106 GLY A N 1
ATOM 806 C CA . GLY A 1 106 ? -19.462 14.039 1.736 1.00 97.38 106 GLY A CA 1
ATOM 807 C C . GLY A 1 106 ? -20.315 14.194 2.999 1.00 97.38 106 GLY A C 1
ATOM 808 O O . GLY A 1 106 ? -20.103 13.535 4.018 1.00 97.38 106 GLY A O 1
ATOM 809 N N . GLY A 1 107 ? -21.284 15.116 2.961 1.00 97.31 107 GLY A N 1
ATOM 810 C CA . GLY A 1 107 ? -22.235 15.315 4.066 1.00 97.31 107 GLY A CA 1
ATOM 811 C C . GLY A 1 107 ? -21.597 15.759 5.390 1.00 97.31 107 GLY A C 1
ATOM 812 O O . GLY A 1 107 ? -22.128 15.465 6.457 1.00 97.31 107 GLY A O 1
ATOM 813 N N . GLY A 1 108 ? -20.438 16.425 5.337 1.00 97.56 108 GLY A N 1
ATOM 814 C CA . GLY A 1 108 ? -19.687 16.850 6.525 1.00 97.56 108 GLY A CA 1
ATOM 815 C C . GLY A 1 108 ? -18.912 15.724 7.222 1.00 97.56 108 GLY A C 1
ATOM 816 O O . GLY A 1 108 ? -18.361 15.943 8.303 1.00 97.56 108 GLY A O 1
ATOM 817 N N . LEU A 1 109 ? -18.855 14.527 6.631 1.00 98.25 109 LEU A N 1
ATOM 818 C CA . LEU A 1 109 ? -18.057 13.410 7.124 1.00 98.25 109 LEU A CA 1
ATOM 819 C C . LEU A 1 109 ? -16.666 13.400 6.491 1.00 98.25 109 LEU A C 1
ATOM 821 O O . LEU A 1 109 ? -16.446 13.864 5.377 1.00 98.25 109 LEU A O 1
ATOM 825 N N . ARG A 1 110 ? -15.715 12.798 7.201 1.00 98.44 110 ARG A N 1
ATOM 826 C CA . ARG A 1 110 ? -14.391 12.467 6.672 1.00 98.44 110 ARG A CA 1
ATOM 827 C C . ARG A 1 110 ? -14.132 10.987 6.877 1.00 98.44 110 ARG A C 1
ATOM 829 O O . ARG A 1 110 ? -14.657 10.391 7.817 1.00 98.44 110 ARG A O 1
ATOM 836 N N . ARG A 1 111 ? -13.284 10.416 6.033 1.00 98.44 111 ARG A N 1
ATOM 837 C CA . ARG A 1 111 ? -12.796 9.042 6.170 1.00 98.44 111 ARG A CA 1
ATOM 838 C C . ARG A 1 111 ? -11.277 9.013 6.116 1.00 98.44 111 ARG A C 1
ATOM 840 O O . ARG A 1 111 ? -10.654 9.919 5.560 1.00 98.44 111 ARG A O 1
ATOM 847 N N . ILE A 1 112 ? -10.694 7.959 6.673 1.00 98.19 112 ILE A N 1
ATOM 848 C CA . ILE 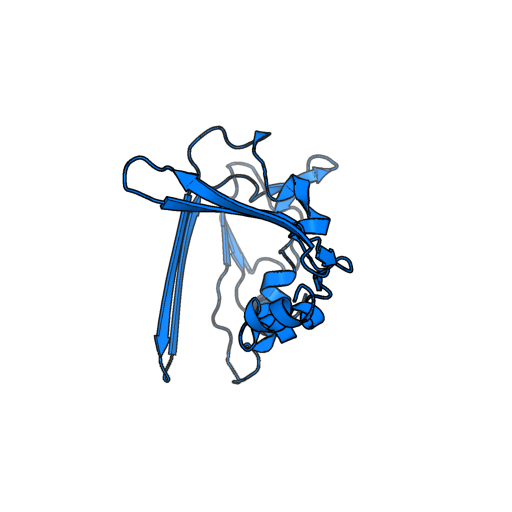A 1 112 ? -9.328 7.576 6.315 1.00 98.19 112 ILE A CA 1
ATOM 849 C C . ILE A 1 112 ? -9.328 7.217 4.823 1.00 98.19 112 ILE A C 1
ATOM 851 O O . ILE A 1 112 ? -10.343 6.731 4.305 1.00 98.19 112 ILE A O 1
ATOM 855 N N . LEU A 1 113 ? -8.238 7.525 4.114 1.00 97.12 113 LEU A N 1
ATOM 856 C CA . LEU A 1 113 ? -8.128 7.188 2.694 1.00 97.12 113 LEU A CA 1
ATOM 857 C C . LEU A 1 113 ? -8.434 5.698 2.464 1.00 97.12 113 LEU A C 1
ATOM 859 O O . LEU A 1 113 ? -8.186 4.861 3.331 1.00 97.12 113 LEU A O 1
ATOM 863 N N . ASN A 1 114 ? -8.992 5.364 1.298 1.00 98.00 114 ASN A N 1
ATOM 864 C CA . ASN A 1 114 ? -9.282 3.960 1.001 1.00 98.00 114 ASN A CA 1
ATOM 865 C C . ASN A 1 114 ? -7.947 3.221 0.933 1.00 98.00 114 ASN A C 1
ATOM 867 O O . ASN A 1 114 ? -7.007 3.749 0.334 1.00 98.00 114 ASN A O 1
ATOM 871 N N . HIS A 1 115 ? -7.845 2.036 1.531 1.00 98.12 115 HIS A N 1
ATOM 872 C CA . HIS A 1 115 ? -6.594 1.284 1.487 1.00 98.12 115 HIS A CA 1
ATOM 873 C C . HIS A 1 115 ? -6.208 1.027 0.018 1.00 98.12 115 HIS A C 1
ATOM 875 O O . HIS A 1 115 ? -7.061 0.570 -0.744 1.00 98.12 115 HIS A O 1
ATOM 881 N N . PRO A 1 116 ? -4.978 1.361 -0.417 1.00 97.81 116 PRO A N 1
ATOM 882 C CA . PRO A 1 116 ? -4.540 1.051 -1.772 1.00 97.81 116 PRO A CA 1
ATOM 883 C C . PRO A 1 116 ? -4.501 -0.466 -1.984 1.00 97.81 116 PRO A C 1
ATOM 885 O O . PRO A 1 116 ? -4.150 -1.218 -1.070 1.00 97.81 116 PRO A O 1
ATOM 888 N N . LEU A 1 117 ? -4.877 -0.920 -3.173 1.00 98.25 117 LEU A N 1
ATOM 889 C CA . LEU A 1 117 ? -5.110 -2.334 -3.458 1.00 98.25 117 LEU A CA 1
ATOM 890 C C . LEU A 1 117 ? -3.832 -3.060 -3.889 1.00 98.25 117 LEU A C 1
ATOM 892 O O . LEU A 1 117 ? -3.597 -4.187 -3.452 1.00 98.25 117 LEU A O 1
ATOM 896 N N . ILE A 1 118 ? -2.974 -2.413 -4.685 1.00 98.19 118 ILE A N 1
ATOM 897 C CA . ILE A 1 118 ? -1.722 -3.012 -5.177 1.00 98.19 118 ILE A CA 1
ATOM 898 C C . ILE A 1 118 ? -0.826 -3.526 -4.040 1.00 98.19 118 ILE A C 1
ATOM 900 O O . ILE A 1 118 ? -0.365 -4.666 -4.139 1.00 98.19 118 ILE A O 1
ATOM 904 N N . PRO A 1 119 ? -0.597 -2.776 -2.939 1.00 98.56 119 PRO A N 1
ATOM 905 C CA . PRO A 1 119 ? 0.209 -3.279 -1.831 1.00 98.56 119 PRO A CA 1
ATOM 906 C C . PRO A 1 119 ? -0.338 -4.573 -1.221 1.00 98.56 119 PRO A C 1
ATOM 908 O O . PRO A 1 119 ? 0.443 -5.471 -0.920 1.00 98.56 119 PRO A O 1
ATOM 911 N N . LEU A 1 120 ? -1.664 -4.694 -1.077 1.00 98.56 120 LEU A N 1
ATOM 912 C CA . LEU A 1 120 ? -2.300 -5.882 -0.502 1.00 98.56 120 LEU A CA 1
ATOM 913 C C . LEU A 1 120 ? -2.171 -7.082 -1.435 1.00 98.56 120 LEU A C 1
ATOM 915 O O . LEU A 1 120 ? -1.710 -8.140 -1.015 1.00 98.56 120 LEU A O 1
ATOM 919 N N . VAL A 1 121 ? -2.512 -6.908 -2.712 1.00 97.88 121 VAL A N 1
ATOM 920 C CA . VAL A 1 121 ? -2.448 -7.978 -3.715 1.00 97.88 121 VAL A CA 1
ATOM 921 C C . VAL A 1 121 ? -1.016 -8.495 -3.867 1.00 97.88 121 VAL A C 1
ATOM 923 O O . VAL A 1 121 ? -0.778 -9.699 -3.766 1.00 97.88 121 VAL A O 1
ATOM 926 N N . HIS A 1 122 ? -0.043 -7.594 -4.026 1.00 98.50 122 HIS A N 1
ATOM 927 C CA . HIS A 1 122 ? 1.354 -7.982 -4.220 1.00 98.50 122 HIS A CA 1
ATOM 928 C C . HIS A 1 122 ? 1.956 -8.608 -2.957 1.00 98.50 122 HIS A C 1
ATOM 930 O O . HIS A 1 122 ? 2.616 -9.642 -3.043 1.00 98.50 122 HIS A O 1
ATOM 936 N N . HIS A 1 123 ? 1.696 -8.050 -1.769 1.00 98.50 123 HIS A N 1
ATOM 937 C CA . HIS A 1 123 ? 2.136 -8.679 -0.519 1.00 98.50 123 HIS A CA 1
ATOM 938 C C . HIS A 1 123 ? 1.454 -10.040 -0.303 1.00 98.50 123 HIS A C 1
ATOM 940 O O . HIS A 1 123 ? 2.059 -10.984 0.206 1.00 98.50 123 HIS A O 1
ATOM 946 N N . GLY A 1 124 ? 0.211 -10.188 -0.758 1.00 98.19 124 GLY A N 1
ATOM 947 C CA . GLY A 1 124 ? -0.529 -11.443 -0.741 1.00 98.19 124 GLY A CA 1
ATOM 948 C C . GLY A 1 124 ? 0.157 -12.588 -1.485 1.00 98.19 124 GLY A C 1
ATOM 949 O O . GLY A 1 124 ? -0.100 -13.745 -1.148 1.00 98.19 124 GLY A O 1
ATOM 950 N N . MET A 1 125 ? 1.044 -12.301 -2.443 1.00 98.44 125 MET A N 1
ATOM 951 C CA . MET A 1 125 ? 1.849 -13.320 -3.127 1.00 98.44 125 MET A CA 1
ATOM 952 C C . MET A 1 125 ? 2.846 -14.011 -2.185 1.00 98.44 125 MET A C 1
ATOM 954 O O . MET A 1 125 ? 3.247 -15.139 -2.455 1.00 98.44 125 MET A O 1
ATOM 958 N N . VAL A 1 126 ? 3.230 -13.358 -1.080 1.00 98.12 126 VAL A N 1
ATOM 959 C CA . VAL A 1 126 ? 4.215 -13.873 -0.111 1.00 98.12 126 VAL A CA 1
ATOM 960 C C . VAL A 1 126 ? 3.646 -14.096 1.293 1.00 98.12 126 VAL A C 1
ATOM 962 O O . VAL A 1 126 ? 4.159 -14.921 2.043 1.00 98.12 126 VAL A O 1
ATOM 965 N N . GLY A 1 127 ? 2.537 -13.443 1.652 1.00 97.88 127 GLY A N 1
ATOM 966 C CA . GLY A 1 127 ? 1.930 -13.520 2.990 1.00 97.88 127 GLY A CA 1
ATOM 967 C C . GLY A 1 127 ? 1.243 -14.847 3.343 1.00 97.88 127 GLY A C 1
ATOM 968 O O . GLY A 1 127 ? 0.613 -14.947 4.394 1.00 97.88 127 GLY A O 1
ATOM 969 N N . LYS A 1 128 ? 1.319 -15.860 2.470 1.00 98.12 128 LYS A N 1
ATOM 970 C CA . LYS A 1 128 ? 0.615 -17.149 2.606 1.00 98.12 128 LYS A CA 1
ATOM 971 C C . LYS A 1 128 ? 1.538 -18.342 2.885 1.00 98.12 128 LYS A C 1
ATOM 973 O O . LYS A 1 128 ? 1.042 -19.455 3.022 1.00 98.12 128 LYS A O 1
ATOM 978 N N . PHE A 1 129 ? 2.856 -18.141 2.951 1.00 98.12 129 PHE A N 1
ATOM 979 C CA . PHE A 1 129 ? 3.819 -19.249 3.057 1.00 98.12 129 PHE A CA 1
ATOM 980 C C . PHE A 1 129 ? 3.912 -19.880 4.449 1.00 98.12 129 PHE A C 1
ATOM 982 O O . PHE A 1 129 ? 4.349 -21.022 4.574 1.00 98.12 129 PHE A O 1
ATOM 989 N N . ASN A 1 130 ? 3.455 -19.179 5.486 1.00 98.25 130 ASN A N 1
ATOM 990 C CA . ASN A 1 130 ? 3.449 -19.680 6.853 1.00 98.25 130 ASN A CA 1
ATOM 991 C C . ASN A 1 130 ? 2.122 -19.352 7.538 1.00 98.25 130 ASN A C 1
ATOM 993 O O . ASN A 1 130 ? 1.523 -18.299 7.314 1.00 98.25 130 ASN A O 1
ATOM 997 N N . ASN A 1 131 ? 1.688 -20.251 8.419 1.00 98.38 131 ASN A N 1
ATOM 998 C CA . ASN A 1 131 ? 0.624 -19.945 9.366 1.00 98.38 131 ASN A CA 1
ATOM 999 C C . ASN A 1 131 ? 1.164 -19.000 10.444 1.00 98.38 131 ASN A C 1
ATOM 1001 O O . ASN A 1 131 ? 2.299 -19.153 10.894 1.00 98.38 131 ASN A O 1
ATOM 1005 N N . PHE A 1 132 ? 0.340 -18.052 10.881 1.00 98.38 132 PHE A N 1
ATOM 1006 C CA . PHE A 1 132 ? 0.678 -17.114 11.945 1.00 98.38 132 PHE A CA 1
ATOM 1007 C C . PHE A 1 132 ? -0.557 -16.797 12.783 1.00 98.38 132 PHE A C 1
ATOM 1009 O O . PHE A 1 132 ? -1.687 -16.899 12.308 1.00 98.38 132 PHE A O 1
ATOM 1016 N N . ASN A 1 133 ? -0.322 -16.383 14.026 1.00 98.38 133 ASN A N 1
ATOM 1017 C CA . ASN A 1 133 ? -1.340 -15.774 14.872 1.00 98.38 133 ASN A CA 1
ATOM 1018 C C . ASN A 1 133 ? -1.180 -14.255 14.823 1.00 98.38 133 ASN A C 1
ATOM 1020 O O . ASN A 1 133 ? -0.062 -13.747 14.752 1.00 98.38 133 ASN A O 1
ATOM 1024 N N . VAL A 1 134 ? -2.294 -13.529 14.881 1.00 98.56 134 VAL A N 1
ATOM 1025 C CA . VAL A 1 134 ? -2.283 -12.064 14.875 1.00 98.56 134 VAL A CA 1
ATOM 1026 C C . VAL A 1 134 ? -2.247 -11.530 16.300 1.00 98.56 134 VAL A C 1
ATOM 1028 O O . VAL A 1 134 ? -3.227 -11.654 17.036 1.00 98.56 134 VAL A O 1
ATOM 1031 N N . ASP A 1 135 ? -1.154 -10.854 16.640 1.00 98.56 135 ASP A N 1
ATOM 1032 C CA . ASP A 1 135 ? -1.078 -9.931 17.771 1.00 98.56 135 ASP A CA 1
ATOM 1033 C C . ASP A 1 135 ? -0.872 -8.509 17.235 1.00 98.56 135 ASP A C 1
ATOM 1035 O O . ASP A 1 135 ? 0.233 -8.105 16.878 1.00 98.56 135 ASP A O 1
ATOM 1039 N N . ALA A 1 136 ? -1.976 -7.775 17.074 1.00 98.31 136 ALA A N 1
ATOM 1040 C CA . ALA A 1 136 ? -1.973 -6.454 16.458 1.00 98.31 136 ALA A CA 1
ATOM 1041 C C . ALA A 1 136 ? -2.938 -5.497 17.163 1.00 98.31 136 ALA A C 1
ATOM 1043 O O . ALA A 1 136 ? -4.077 -5.848 17.498 1.00 98.31 136 ALA A O 1
ATOM 1044 N N . GLN A 1 137 ? -2.498 -4.247 17.307 1.00 98.62 137 GLN A N 1
ATOM 1045 C CA . GLN A 1 137 ? -3.315 -3.137 17.778 1.00 98.62 137 GLN A CA 1
ATOM 1046 C C . GLN A 1 137 ? -3.189 -1.951 16.827 1.00 98.62 137 GLN A C 1
ATOM 1048 O O . GLN A 1 137 ? -2.086 -1.551 16.465 1.00 98.62 137 GLN A O 1
ATOM 1053 N N . PHE A 1 138 ? -4.321 -1.340 16.494 1.00 98.69 138 PHE A N 1
ATOM 1054 C CA . PHE A 1 138 ? -4.369 -0.078 15.768 1.00 98.69 138 PHE A CA 1
ATOM 1055 C C . PHE A 1 138 ? -4.960 1.016 16.641 1.00 98.69 138 PHE A C 1
ATOM 1057 O O . PHE A 1 138 ? -5.915 0.786 17.387 1.00 98.69 138 PHE A O 1
ATOM 1064 N N . LYS A 1 139 ? -4.362 2.203 16.571 1.00 98.75 139 LYS A N 1
ATOM 1065 C CA . LYS A 1 139 ? -4.750 3.371 17.354 1.00 98.75 139 LYS A CA 1
ATOM 1066 C C . LYS A 1 139 ? -4.920 4.560 16.423 1.00 98.75 139 LYS A C 1
ATOM 1068 O O . LYS A 1 139 ? -3.993 4.898 15.694 1.00 98.75 139 LYS A O 1
ATOM 1073 N N . VAL A 1 140 ? -6.069 5.219 16.511 1.00 98.56 140 VAL A N 1
ATOM 1074 C CA . VAL A 1 140 ? -6.344 6.485 15.824 1.00 98.56 140 VAL A CA 1
ATOM 1075 C C . VAL A 1 140 ? -6.603 7.552 16.873 1.00 98.56 140 VAL A C 1
ATOM 1077 O O . VAL A 1 140 ? -7.397 7.339 17.788 1.00 98.56 140 VAL A O 1
ATOM 1080 N N . VAL A 1 141 ? -5.944 8.699 16.727 1.00 98.62 141 VAL A N 1
ATOM 1081 C CA . VAL A 1 141 ? -6.185 9.889 17.548 1.00 98.62 141 VAL A CA 1
ATOM 1082 C C . VAL A 1 141 ? -6.786 10.958 16.646 1.00 98.62 141 VAL A C 1
ATOM 1084 O O . VAL A 1 141 ? -6.157 11.377 15.675 1.00 98.62 141 VAL A O 1
ATOM 1087 N N . LEU A 1 142 ? -8.023 11.358 16.928 1.00 98.62 142 LEU A N 1
ATOM 1088 C CA . LEU A 1 142 ? -8.716 12.386 16.154 1.00 98.62 142 LEU A CA 1
ATOM 1089 C C . LEU A 1 142 ? -8.349 13.800 16.637 1.00 98.62 142 LEU A C 1
ATOM 1091 O O . LEU A 1 142 ? -7.935 13.976 17.785 1.00 98.62 142 LEU A O 1
ATOM 1095 N N . PRO A 1 143 ? -8.548 14.838 15.802 1.00 98.44 143 PRO A N 1
ATOM 1096 C CA . PRO A 1 143 ? -8.519 16.214 16.280 1.00 98.44 143 PRO A CA 1
ATOM 1097 C C . PRO A 1 143 ? -9.565 16.437 17.379 1.00 98.44 143 PRO A C 1
ATOM 1099 O O . PRO A 1 143 ? -10.644 15.841 17.356 1.00 98.44 143 PRO A O 1
ATOM 1102 N N . LYS A 1 144 ? -9.268 17.337 18.320 1.00 98.31 144 LYS A N 1
ATOM 1103 C CA . LYS A 1 144 ? -10.142 17.641 19.462 1.00 98.31 144 LYS A CA 1
ATOM 1104 C C . LYS A 1 144 ? -11.587 17.920 19.030 1.00 98.31 144 LYS A C 1
ATOM 1106 O O . LYS A 1 144 ? -11.824 18.712 18.119 1.00 98.31 144 LYS A O 1
ATOM 1111 N N . GLY A 1 145 ? -12.548 17.293 19.708 1.00 97.31 145 GLY A N 1
ATOM 1112 C CA . GLY A 1 145 ? -13.982 17.453 19.447 1.00 97.31 145 GLY A CA 1
ATOM 1113 C C . GLY A 1 145 ? -14.540 16.592 18.308 1.00 97.31 145 GLY A C 1
ATOM 1114 O O . GLY A 1 145 ? -15.763 16.496 18.167 1.00 97.31 145 GLY A O 1
ATOM 1115 N N . TYR A 1 146 ? -13.690 15.921 17.526 1.00 98.38 146 TYR A N 1
ATOM 1116 C CA . TYR A 1 146 ? -14.140 14.971 16.511 1.00 98.38 146 TYR A CA 1
ATOM 1117 C C . TYR A 1 146 ? -14.507 13.626 17.143 1.00 98.38 146 TYR A C 1
ATOM 1119 O O . TYR A 1 146 ? -13.973 13.215 18.173 1.00 98.38 146 TYR A O 1
ATOM 1127 N N . LYS A 1 147 ? -15.439 12.914 16.502 1.00 98.38 147 LYS A N 1
ATOM 1128 C CA . LYS A 1 147 ? -15.891 11.587 16.934 1.00 98.38 147 LYS A CA 1
ATOM 1129 C C . LYS A 1 147 ? -15.988 10.640 15.748 1.00 98.38 147 LYS A C 1
ATOM 1131 O O . LYS A 1 147 ? -16.418 11.056 14.670 1.00 98.38 147 LYS A O 1
ATOM 1136 N N . VAL A 1 148 ? -15.647 9.369 15.959 1.00 98.38 148 VAL A N 1
ATOM 1137 C CA . VAL A 1 148 ? -15.912 8.316 14.970 1.00 98.38 148 VAL A CA 1
ATOM 1138 C C . VAL A 1 148 ? -17.425 8.181 14.813 1.00 98.38 148 VAL A C 1
ATOM 1140 O O . VAL A 1 148 ? -18.142 7.967 15.789 1.00 98.38 148 VAL A O 1
ATOM 1143 N N . ARG A 1 149 ? -17.918 8.340 13.582 1.00 98.38 149 ARG A N 1
A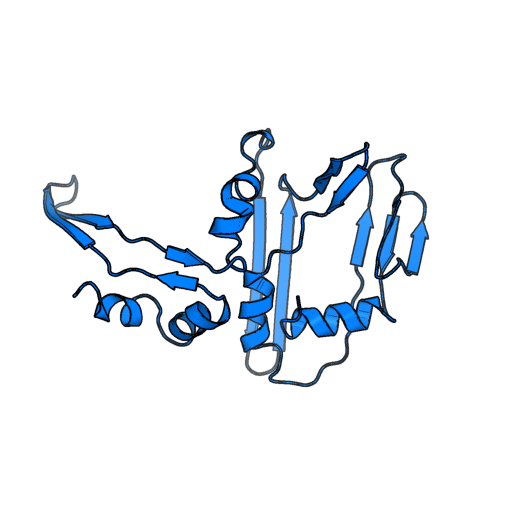TOM 1144 C CA . ARG A 1 149 ? -19.344 8.161 13.262 1.00 98.38 149 ARG A CA 1
ATOM 1145 C C . ARG A 1 149 ? -19.675 6.729 12.865 1.00 98.38 149 ARG A C 1
ATOM 1147 O O . ARG A 1 149 ? -20.776 6.269 13.135 1.00 98.38 149 ARG A O 1
ATOM 1154 N N . TYR A 1 150 ? -18.719 6.037 12.257 1.00 98.62 150 TYR A N 1
ATOM 1155 C CA . TYR A 1 150 ? -18.851 4.653 11.833 1.00 98.62 150 TYR A CA 1
ATOM 1156 C C . TYR A 1 150 ? -17.471 3.999 11.754 1.00 98.62 150 TYR A C 1
ATOM 1158 O O . TYR A 1 150 ? -16.521 4.627 11.285 1.00 98.62 150 TYR A O 1
ATOM 1166 N N . ALA A 1 151 ? -17.373 2.746 12.198 1.00 98.50 151 ALA A N 1
ATOM 1167 C CA . ALA A 1 151 ? -16.212 1.892 11.993 1.00 98.50 151 ALA A CA 1
ATOM 1168 C C . ALA A 1 151 ? -16.654 0.426 11.893 1.00 98.50 151 ALA A C 1
ATOM 1170 O O . ALA A 1 151 ? -17.436 -0.059 12.710 1.00 98.50 151 ALA A O 1
ATOM 1171 N N . ALA A 1 152 ? -16.131 -0.277 10.893 1.00 98.00 152 ALA A N 1
ATOM 1172 C CA . ALA A 1 152 ? -16.324 -1.706 10.704 1.00 98.00 152 ALA A CA 1
ATOM 1173 C C . ALA A 1 152 ? -15.010 -2.302 10.171 1.00 98.00 152 ALA A C 1
ATOM 1175 O O . ALA A 1 152 ? -14.636 -1.982 9.044 1.00 98.00 152 ALA A O 1
ATOM 1176 N N . PRO A 1 153 ? -14.289 -3.130 10.950 1.00 98.38 153 PRO A N 1
ATOM 1177 C CA . PRO A 1 153 ? -14.596 -3.588 12.310 1.00 98.38 153 PRO A CA 1
ATOM 1178 C C . PRO A 1 153 ? -14.723 -2.460 13.350 1.00 98.38 153 PRO A C 1
ATOM 1180 O O . PRO A 1 153 ? -14.051 -1.432 13.254 1.00 98.38 153 PRO A O 1
ATOM 1183 N N . GLN A 1 154 ? -15.583 -2.652 14.353 1.00 98.31 154 GLN A N 1
ATOM 1184 C CA . GLN A 1 154 ? -15.803 -1.658 15.409 1.00 98.31 154 GLN A CA 1
ATOM 1185 C C . GLN A 1 154 ? -14.589 -1.558 16.345 1.00 98.31 154 GLN A C 1
ATOM 1187 O O . GLN A 1 154 ? -13.925 -2.563 16.617 1.00 98.31 154 GLN A O 1
ATOM 1192 N N . PHE A 1 155 ? -14.302 -0.350 16.844 1.00 98.00 155 PHE A N 1
ATOM 1193 C CA . PHE A 1 155 ? -13.233 -0.146 17.827 1.00 98.00 155 PHE A CA 1
ATOM 1194 C C . PHE A 1 155 ? -13.538 -0.883 19.132 1.00 98.00 155 PHE A C 1
ATOM 1196 O O . PHE A 1 155 ? -14.685 -1.014 19.554 1.00 98.00 155 PHE A O 1
ATOM 1203 N N . ARG A 1 156 ? -12.482 -1.355 19.790 1.00 98.50 156 ARG A N 1
ATOM 1204 C CA . ARG A 1 156 ? -12.561 -2.086 21.054 1.00 98.50 156 ARG A CA 1
ATOM 1205 C C . ARG A 1 156 ? -12.724 -1.156 22.247 1.00 98.50 156 ARG A C 1
ATOM 1207 O O . ARG A 1 156 ? -13.425 -1.492 23.195 1.00 98.50 156 ARG A O 1
ATOM 1214 N N . SER A 1 157 ? -12.051 -0.013 22.219 1.00 98.38 157 SER A N 1
ATOM 1215 C CA . SER A 1 157 ? -12.133 0.986 23.278 1.00 98.38 157 SER A CA 1
ATOM 1216 C C . SER A 1 157 ? -11.985 2.395 22.725 1.00 98.38 157 SER A C 1
ATOM 1218 O O . SER A 1 157 ? -11.443 2.612 21.637 1.00 98.38 157 SER A O 1
ATOM 1220 N N . GLN A 1 158 ? -12.489 3.346 23.504 1.00 98.44 158 GLN A N 1
ATOM 1221 C CA . GLN A 1 158 ? -12.393 4.771 23.251 1.00 98.44 158 GLN A CA 1
ATOM 1222 C C . GLN A 1 158 ? -12.009 5.479 24.552 1.00 98.44 158 GLN A C 1
ATOM 1224 O O . GLN A 1 158 ? -12.554 5.169 25.611 1.00 98.44 158 GLN A O 1
ATOM 1229 N N . ASN A 1 159 ? -11.116 6.458 24.456 1.00 98.44 159 ASN A N 1
ATOM 1230 C CA . ASN A 1 159 ? -10.834 7.422 25.509 1.00 98.44 159 ASN A CA 1
ATOM 1231 C C . ASN A 1 159 ? -10.718 8.817 24.881 1.00 98.44 159 ASN A C 1
ATOM 1233 O O . ASN A 1 159 ? -9.728 9.113 24.216 1.00 98.44 159 ASN A O 1
ATOM 1237 N N . LEU A 1 160 ? -11.740 9.658 25.064 1.00 97.88 160 LEU A N 1
ATOM 1238 C CA . LEU A 1 160 ? -11.857 10.959 24.391 1.00 97.88 160 LEU A CA 1
ATOM 1239 C C . LEU A 1 160 ? -11.760 10.812 22.854 1.00 97.88 160 LEU A C 1
ATOM 1241 O O . LEU A 1 160 ? -12.592 10.127 22.251 1.00 97.88 160 LEU A O 1
ATOM 1245 N N . GLU A 1 161 ? -10.772 11.453 22.225 1.00 98.62 161 GLU A N 1
ATOM 1246 C CA . GLU A 1 161 ? -10.465 11.372 20.794 1.00 98.62 161 GLU A CA 1
ATOM 1247 C C . GLU A 1 161 ? -9.572 10.181 20.397 1.00 98.62 161 GLU A C 1
ATOM 1249 O O . GLU A 1 161 ? -9.285 10.007 19.211 1.00 98.62 161 GLU A O 1
ATOM 1254 N N . GLU A 1 162 ? -9.132 9.358 21.352 1.00 98.75 162 GLU A N 1
ATOM 1255 C CA . GLU A 1 162 ? -8.340 8.156 21.093 1.00 98.75 162 GLU A CA 1
ATOM 1256 C C . GLU A 1 162 ? -9.242 6.922 20.941 1.00 98.75 162 GLU A C 1
ATOM 1258 O O . GLU A 1 162 ? -10.013 6.586 21.840 1.00 98.75 162 GLU A O 1
ATOM 1263 N N . TYR A 1 163 ? -9.106 6.209 19.822 1.00 98.81 163 TYR A N 1
ATOM 1264 C CA . TYR A 1 163 ? -9.843 4.982 19.507 1.00 98.81 163 TYR A CA 1
ATOM 1265 C C . TYR A 1 163 ? -8.857 3.844 19.239 1.00 98.81 163 TYR A C 1
ATOM 1267 O O . TYR A 1 163 ? -7.854 4.040 18.545 1.00 98.81 163 TYR A O 1
ATOM 1275 N N . ARG A 1 164 ? -9.130 2.651 19.782 1.00 98.88 164 ARG A N 1
ATOM 1276 C CA . ARG A 1 164 ? -8.246 1.478 19.665 1.00 98.88 164 ARG A CA 1
ATOM 1277 C C . ARG A 1 164 ? -8.978 0.255 19.131 1.00 98.88 164 ARG A C 1
ATOM 1279 O O . ARG A 1 164 ? -10.068 -0.069 19.594 1.00 98.88 164 ARG A O 1
ATOM 1286 N N . TRP A 1 165 ? -8.334 -0.476 18.227 1.00 98.81 165 TRP A N 1
ATOM 1287 C CA . TRP A 1 165 ? -8.784 -1.754 17.676 1.00 98.81 165 TRP A CA 1
ATOM 1288 C C . TRP A 1 165 ? -7.772 -2.846 18.016 1.00 98.81 165 TRP A C 1
ATOM 1290 O O . TRP A 1 165 ? -6.573 -2.648 17.839 1.00 98.81 165 TRP A O 1
ATOM 1300 N N . SER A 1 166 ? -8.244 -3.994 18.499 1.00 98.62 166 SER A N 1
ATOM 1301 C CA . SER A 1 166 ? -7.429 -5.197 18.720 1.00 98.62 166 SER A CA 1
ATOM 1302 C C . SER A 1 166 ? -8.323 -6.431 18.860 1.00 98.62 166 SER A C 1
ATOM 1304 O O . SER A 1 166 ? -9.467 -6.323 19.308 1.00 98.62 166 SER A O 1
ATOM 1306 N N . GLY A 1 167 ? -7.806 -7.610 18.500 1.00 98.00 167 GLY A N 1
ATOM 1307 C CA . GLY A 1 167 ? -8.525 -8.885 18.631 1.00 98.00 167 GLY A CA 1
ATOM 1308 C C . GLY A 1 167 ? -9.802 -8.996 17.781 1.00 98.00 167 GLY A C 1
ATOM 1309 O O . GLY A 1 167 ? -10.092 -8.160 16.925 1.00 98.00 167 GLY A O 1
ATOM 1310 N N . GLY A 1 168 ? -10.583 -10.056 18.013 1.00 97.94 168 GLY A N 1
ATOM 1311 C CA . GLY A 1 168 ? -11.922 -10.233 17.437 1.00 97.94 168 GLY A CA 1
ATOM 1312 C C . GLY A 1 168 ? -11.982 -10.089 15.910 1.00 97.94 168 GLY A C 1
ATOM 1313 O O . GLY A 1 168 ? -11.187 -10.678 15.180 1.00 97.94 168 GLY A O 1
ATOM 1314 N N . ALA A 1 169 ? -12.949 -9.307 15.424 1.00 98.50 169 ALA A N 1
ATOM 1315 C CA . ALA A 1 169 ? -13.114 -9.043 13.993 1.00 98.50 169 ALA A CA 1
ATOM 1316 C C . ALA A 1 169 ? -11.944 -8.245 13.392 1.00 98.50 169 ALA A C 1
ATOM 1318 O O . ALA A 1 169 ? -11.617 -8.451 12.228 1.00 98.50 169 ALA A O 1
ATOM 1319 N N . TYR A 1 170 ? -11.289 -7.385 14.179 1.00 98.75 170 TYR A N 1
ATOM 1320 C CA . TYR A 1 170 ? -10.122 -6.636 13.718 1.00 98.75 170 TYR A CA 1
ATOM 1321 C C . TYR A 1 170 ? -8.929 -7.561 13.450 1.00 98.75 170 TYR A C 1
ATOM 1323 O O . TYR A 1 170 ? -8.334 -7.480 12.384 1.00 98.75 170 TYR A O 1
ATOM 1331 N N . ALA A 1 171 ? -8.627 -8.500 14.352 1.00 98.69 171 ALA A N 1
ATOM 1332 C CA . ALA A 1 171 ? -7.542 -9.464 14.141 1.00 98.69 171 ALA A CA 1
ATOM 1333 C C . ALA A 1 171 ? -7.773 -10.354 12.904 1.00 98.69 171 ALA A C 1
ATOM 1335 O O . ALA A 1 171 ? -6.839 -10.584 12.141 1.00 98.69 171 ALA A O 1
ATOM 1336 N N . ARG A 1 172 ? -9.020 -10.788 12.654 1.00 98.69 172 ARG A N 1
ATOM 1337 C CA . ARG A 1 172 ? -9.371 -11.525 11.424 1.00 98.69 172 ARG A CA 1
ATOM 1338 C C . ARG A 1 172 ? -9.213 -10.677 10.163 1.00 98.69 172 ARG A C 1
ATOM 1340 O O . ARG A 1 172 ? -8.765 -11.186 9.144 1.00 98.69 172 ARG A O 1
ATOM 1347 N N . TRP A 1 173 ? -9.572 -9.395 10.228 1.00 98.75 173 TRP A N 1
ATOM 1348 C CA . TRP A 1 173 ? -9.354 -8.470 9.116 1.00 98.75 173 TRP A CA 1
ATOM 1349 C C . TRP A 1 173 ? -7.858 -8.264 8.840 1.00 98.75 173 TRP A C 1
ATOM 1351 O O . TRP A 1 173 ? -7.454 -8.325 7.685 1.00 98.75 173 TRP A O 1
ATOM 1361 N N . VAL A 1 174 ? -7.029 -8.117 9.881 1.00 98.75 174 VAL A N 1
ATOM 1362 C CA . VAL A 1 174 ? -5.563 -8.046 9.742 1.00 98.75 174 VAL A CA 1
ATOM 1363 C C . VAL A 1 174 ? -5.011 -9.313 9.083 1.00 98.75 174 VAL A C 1
ATOM 1365 O O . VAL A 1 174 ? -4.247 -9.217 8.128 1.00 98.75 174 VAL A O 1
ATOM 1368 N N . GLU A 1 175 ? -5.429 -10.501 9.532 1.00 98.75 175 GLU A N 1
ATOM 1369 C CA . GLU A 1 175 ? -5.018 -11.762 8.904 1.00 98.75 175 GLU A CA 1
ATOM 1370 C C . GLU A 1 175 ? -5.401 -11.818 7.414 1.00 98.75 175 GLU A C 1
ATOM 1372 O O . GLU A 1 175 ? -4.574 -12.183 6.576 1.00 98.75 175 GLU A O 1
ATOM 1377 N N . HIS A 1 176 ? -6.638 -11.421 7.084 1.00 98.69 176 HIS A N 1
ATOM 1378 C CA . HIS A 1 176 ? -7.1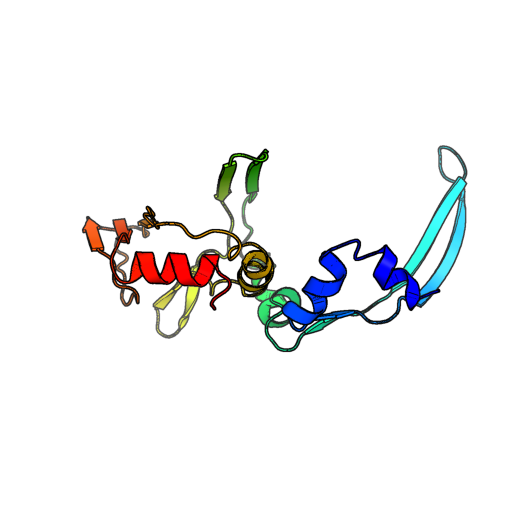65 -11.372 5.716 1.00 98.69 176 HIS A CA 1
ATOM 1379 C C . HIS A 1 176 ? -6.311 -10.484 4.808 1.00 98.69 176 HIS A C 1
ATOM 1381 O O . HIS A 1 176 ? -5.835 -10.952 3.773 1.00 98.69 176 HIS A O 1
ATOM 1387 N N . VAL A 1 177 ? -6.048 -9.236 5.209 1.00 98.62 177 VAL A N 1
ATOM 1388 C CA . VAL A 1 177 ? -5.294 -8.288 4.371 1.00 98.62 177 VAL A CA 1
ATOM 1389 C C . VAL A 1 177 ? -3.807 -8.644 4.268 1.00 98.62 177 VAL A C 1
ATOM 1391 O O . VAL A 1 177 ? -3.226 -8.506 3.194 1.00 98.62 177 VAL A O 1
ATOM 1394 N N . CYS A 1 178 ? -3.190 -9.206 5.318 1.00 98.62 178 CYS A N 1
ATOM 1395 C CA . CYS A 1 178 ? -1.806 -9.702 5.257 1.00 98.62 178 CYS A CA 1
ATOM 1396 C C . CYS A 1 178 ? -1.634 -10.843 4.241 1.00 98.62 178 CYS A C 1
ATOM 1398 O O . CYS A 1 178 ? -0.565 -10.982 3.642 1.00 98.62 178 CYS A O 1
ATOM 1400 N N . LYS A 1 179 ? -2.696 -11.625 4.009 1.00 98.62 179 LYS A N 1
ATOM 1401 C CA . LYS A 1 179 ? -2.758 -12.698 3.006 1.00 98.62 179 LYS A CA 1
ATOM 1402 C C . LYS A 1 179 ? -3.264 -12.211 1.637 1.00 98.62 179 LYS A C 1
ATOM 1404 O O . LYS A 1 179 ? -3.459 -13.027 0.738 1.00 98.62 179 LYS A O 1
ATOM 1409 N N . GLY A 1 180 ? -3.428 -10.903 1.438 1.00 97.94 180 GLY A N 1
ATOM 1410 C CA . GLY A 1 180 ? -3.821 -10.287 0.165 1.00 97.94 180 GLY A CA 1
ATOM 1411 C C . GLY A 1 180 ? -5.319 -10.158 -0.069 1.00 97.94 180 GLY A C 1
ATOM 1412 O O . GLY A 1 180 ? -5.743 -9.937 -1.199 1.00 97.94 180 GLY A O 1
ATOM 1413 N N . GLY A 1 181 ? -6.123 -10.310 0.979 1.00 98.00 181 GLY A N 1
ATOM 1414 C CA . GLY A 1 181 ? -7.527 -9.949 0.936 1.00 98.00 181 GLY A CA 1
ATOM 1415 C C . GLY A 1 181 ? -7.723 -8.435 0.800 1.00 98.00 181 GLY A C 1
ATOM 1416 O O . GLY A 1 181 ? -6.980 -7.657 1.400 1.00 98.00 181 GLY A O 1
ATOM 1417 N N . VAL A 1 182 ? -8.730 -8.035 0.020 1.00 94.50 182 VAL A N 1
ATOM 1418 C CA . VAL A 1 182 ? -9.152 -6.638 -0.201 1.00 94.50 182 VAL A CA 1
ATOM 1419 C C . VAL A 1 182 ? -10.579 -6.400 0.269 1.00 94.50 182 VAL A C 1
ATOM 1421 O O . VAL A 1 182 ? -11.310 -7.407 0.435 1.00 94.50 182 VAL A O 1
#

Organism: Chlorobium phaeovibrioides (NCBI:txid1094)

InterPro domains:
  IPR003426 Bacteriochlorophyll A protein [PF02327] (1-181)
  IPR036559 Bacteriochlorophyll A superfamily [G3DSA:2.50.10.10] (1-182)
  IPR036559 Bacteriochlorophyll A superfamily [SSF51081] (1-182)

pLDDT: mean 97.19, std 2.16, range [82.94, 98.88]

Sequence (182 aa):
FGDWIREFWFIGPAFTALNEGGQRISKIEVNGMNTESGPKGPVGVSRWRFSHGGSGMVDSISRWAELFPADKLNRPASVEAGFRSDSQGIEVKVDGDFPGVSVDAGGGLRRILNHPLIPLVHHGMVGKFNNFNVDAQFKVVLPKGYKVRYAAPQFRSQNLEEYRWSGGAYARWVEHVCKGGV

Secondary structure (DSSP, 8-state):
-TTTHHHHHSTTHHHHHHHHTTEEEPPPEEEEEEEEEETTEEEEEEEEE--EEESS--HHHHTHHHH--GGG--S--EEEEEEEE-SS-EEEEEEEE-TTSEEEEETTEEEEPPPPHHHHHHHHTTTTSS------EEEEEPPTT------SSPPSEEETTEEEEESHHHHHHHHHHHTT--

Radius of gyration: 21.68 Å; chains: 1; bounding box: 56×43×56 Å